Protein AF-A0A7X8VE32-F1 (afdb_monomer_lite)

Radius of gyration: 10.23 Å; chains: 1; bounding box: 24×22×21 Å

pLDDT: mean 75.43, std 11.31, range [37.69, 86.88]

Secondary structure (DSSP, 8-state):
---TT--HHHHHHHHT--HHHHHHHHTTSSPPPHHHHHHHHHHHTS-HHHHB-TT-PBP----

Sequence (63 aa):
MNYKGISGAQIARTLGVGEAAVSHWKHGRSYVPEKYRARVAELLGVSVDELFDERGVPKVVEG

Foldseek 3Di:
DPLPPDDLVNLCVVVVHDSVVSVCLQVLVDADDPVSLCVVCVVSVHDSCQQAPPSGRGDPPPD

Structure (mmCIF, N/CA/C/O backbone):
data_AF-A0A7X8VE32-F1
#
_entry.id   AF-A0A7X8VE32-F1
#
loop_
_atom_site.group_PDB
_atom_site.id
_atom_site.type_symbol
_atom_site.label_atom_id
_atom_site.label_alt_id
_atom_site.label_comp_id
_atom_site.label_asym_id
_atom_site.label_entity_id
_atom_site.label_seq_id
_atom_site.pdbx_PDB_ins_code
_atom_site.Cartn_x
_atom_site.Cartn_y
_atom_site.Cartn_z
_atom_site.occupancy
_atom_site.B_iso_or_equiv
_atom_site.auth_seq_id
_atom_site.auth_comp_id
_atom_site.auth_asym_id
_atom_site.auth_atom_id
_atom_site.pdbx_PDB_model_num
ATOM 1 N N . MET A 1 1 ? -0.794 10.786 -0.760 1.00 53.59 1 MET A N 1
ATOM 2 C CA . MET A 1 1 ? -1.073 9.499 -0.078 1.00 53.59 1 MET A CA 1
ATOM 3 C C . MET A 1 1 ? -0.018 9.196 0.990 1.00 53.59 1 MET A C 1
ATOM 5 O O . MET A 1 1 ? 1.004 8.552 0.721 1.00 53.59 1 MET A O 1
ATOM 9 N N . ASN A 1 2 ? -0.245 9.700 2.205 1.00 48.25 2 ASN A N 1
ATOM 10 C CA . ASN A 1 2 ? 0.473 9.250 3.396 1.00 48.25 2 ASN A CA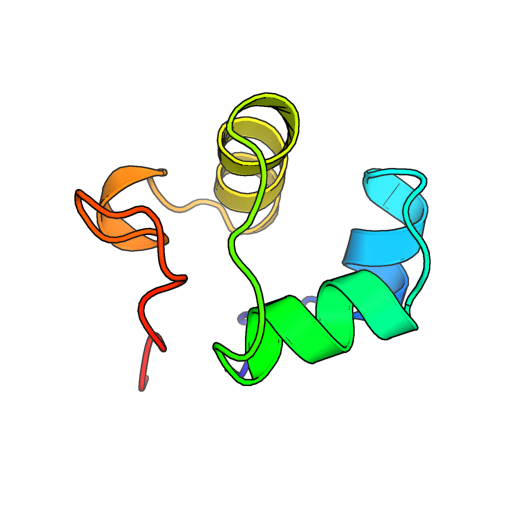 1
ATOM 11 C C . ASN A 1 2 ? -0.323 8.092 3.998 1.00 48.25 2 ASN A C 1
ATOM 13 O O . ASN A 1 2 ? -1.252 8.292 4.768 1.00 48.25 2 ASN A O 1
ATOM 17 N N . TYR A 1 3 ? 0.007 6.870 3.584 1.00 63.00 3 TYR A N 1
ATOM 18 C CA . TYR A 1 3 ? -0.452 5.669 4.272 1.00 63.00 3 TYR A CA 1
ATOM 19 C C . TYR A 1 3 ? 0.026 5.772 5.723 1.00 63.00 3 TYR A C 1
ATOM 21 O O . TYR A 1 3 ? 1.236 5.758 5.947 1.00 63.00 3 TYR A O 1
ATOM 29 N N . LYS A 1 4 ? -0.892 5.978 6.678 1.00 57.44 4 LYS A N 1
ATOM 30 C CA . LYS A 1 4 ? -0.580 6.172 8.103 1.00 57.44 4 LYS A CA 1
ATOM 31 C C . LYS A 1 4 ? 0.442 5.123 8.565 1.00 57.44 4 LYS A C 1
ATOM 33 O O . LYS A 1 4 ? 0.117 3.953 8.706 1.00 57.44 4 LYS A O 1
ATOM 38 N N . GLY A 1 5 ? 1.694 5.543 8.739 1.00 58.41 5 GLY A N 1
ATOM 39 C CA . GLY A 1 5 ? 2.778 4.725 9.292 1.00 58.41 5 GLY A CA 1
ATOM 40 C C . GLY A 1 5 ? 3.422 3.675 8.375 1.00 58.41 5 GLY A C 1
ATOM 41 O O . GLY A 1 5 ? 4.448 3.128 8.766 1.00 58.41 5 GLY A O 1
ATOM 42 N N . ILE A 1 6 ? 2.904 3.407 7.169 1.00 66.88 6 ILE A N 1
ATOM 43 C CA . ILE A 1 6 ? 3.477 2.399 6.260 1.00 66.88 6 ILE A CA 1
ATOM 44 C C . ILE A 1 6 ? 4.117 3.062 5.031 1.00 66.88 6 ILE A C 1
ATOM 46 O O . ILE A 1 6 ? 3.469 3.714 4.207 1.00 66.88 6 ILE A O 1
ATOM 50 N N . SER A 1 7 ? 5.420 2.839 4.865 1.00 76.12 7 SER A N 1
ATOM 51 C CA . SER A 1 7 ? 6.174 3.306 3.698 1.00 76.12 7 SER A CA 1
ATOM 52 C C . SER A 1 7 ? 5.819 2.521 2.433 1.00 76.12 7 SER A C 1
ATOM 54 O O . SER A 1 7 ? 5.568 1.318 2.476 1.00 76.12 7 SER A O 1
ATOM 56 N N . GLY A 1 8 ? 5.871 3.183 1.270 1.00 75.94 8 GLY A N 1
ATOM 57 C CA . GLY A 1 8 ? 5.616 2.533 -0.026 1.00 75.94 8 GLY A CA 1
ATOM 58 C C . GLY A 1 8 ? 6.539 1.335 -0.288 1.00 75.94 8 GLY A C 1
ATOM 59 O O . GLY A 1 8 ? 6.094 0.328 -0.828 1.00 75.94 8 GLY A O 1
ATOM 60 N N . ALA A 1 9 ? 7.779 1.406 0.201 1.00 81.62 9 ALA A N 1
ATOM 61 C CA . ALA A 1 9 ? 8.742 0.307 0.191 1.00 81.62 9 ALA A CA 1
ATOM 62 C C . ALA A 1 9 ? 8.272 -0.923 0.988 1.00 81.62 9 ALA A C 1
ATOM 64 O O . ALA A 1 9 ? 8.498 -2.064 0.591 1.00 81.62 9 ALA A O 1
ATOM 65 N N . GLN A 1 10 ? 7.585 -0.706 2.112 1.00 82.19 10 GLN A N 1
ATOM 66 C CA . GLN A 1 10 ? 7.073 -1.787 2.946 1.00 82.19 10 GLN A CA 1
ATOM 67 C C . GLN A 1 10 ? 5.882 -2.471 2.265 1.00 82.19 10 GLN A C 1
ATOM 69 O O . GLN A 1 10 ? 5.843 -3.694 2.201 1.00 82.19 10 GLN A O 1
ATOM 74 N N . ILE A 1 11 ? 4.979 -1.694 1.656 1.00 81.19 11 ILE A N 1
ATOM 75 C CA . ILE A 1 11 ? 3.885 -2.224 0.824 1.00 81.19 11 ILE A CA 1
ATOM 76 C C . ILE A 1 11 ? 4.454 -3.026 -0.350 1.00 81.19 11 ILE A C 1
ATOM 78 O O . ILE A 1 11 ? 4.020 -4.146 -0.599 1.00 81.19 11 ILE A O 1
ATOM 82 N N . ALA A 1 12 ? 5.462 -2.486 -1.040 1.00 86.69 12 ALA A N 1
ATOM 83 C CA . ALA A 1 12 ? 6.138 -3.157 -2.146 1.00 86.69 12 ALA A CA 1
AT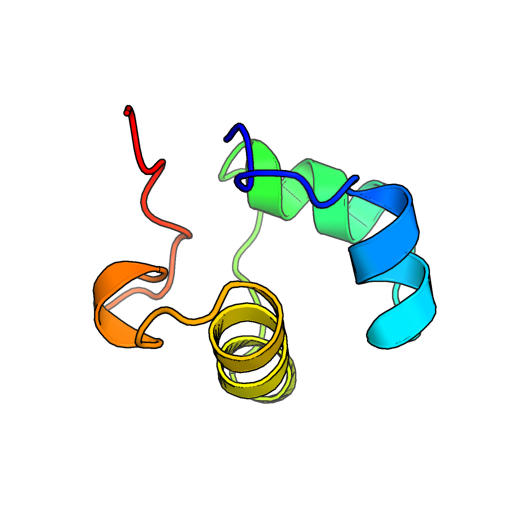OM 84 C C . ALA A 1 12 ? 6.685 -4.527 -1.719 1.00 86.69 12 ALA A C 1
ATOM 86 O O . ALA A 1 12 ? 6.365 -5.545 -2.333 1.00 86.69 12 ALA A O 1
ATOM 87 N N . ARG A 1 13 ? 7.422 -4.567 -0.601 1.00 86.69 13 ARG A N 1
ATOM 88 C CA . ARG A 1 13 ? 7.949 -5.805 -0.016 1.00 86.69 13 ARG A CA 1
ATOM 89 C C . ARG A 1 13 ? 6.858 -6.792 0.381 1.00 86.69 13 ARG A C 1
ATOM 91 O O . ARG A 1 13 ? 6.969 -7.964 0.041 1.00 86.69 13 ARG A O 1
ATOM 98 N N . THR A 1 14 ? 5.816 -6.347 1.080 1.00 84.81 14 THR A N 1
ATOM 99 C CA . THR A 1 14 ? 4.761 -7.247 1.564 1.00 84.81 14 THR A CA 1
ATOM 100 C C . THR A 1 14 ? 3.917 -7.821 0.429 1.00 84.81 14 THR A C 1
ATOM 102 O O . THR A 1 14 ? 3.500 -8.975 0.492 1.00 84.81 14 THR A O 1
ATOM 105 N N . LEU A 1 15 ? 3.668 -7.040 -0.621 1.00 82.94 15 LEU A N 1
ATOM 106 C CA . LEU A 1 15 ? 2.900 -7.492 -1.781 1.00 82.94 15 LEU A CA 1
ATOM 107 C C . LEU A 1 15 ? 3.755 -8.205 -2.837 1.00 82.94 15 LEU A C 1
ATOM 109 O O . LEU A 1 15 ? 3.200 -8.762 -3.786 1.00 82.94 15 LEU A O 1
ATOM 113 N N . GLY A 1 16 ? 5.084 -8.151 -2.713 1.00 86.50 16 GLY A N 1
ATOM 114 C CA . GLY A 1 16 ? 6.013 -8.643 -3.730 1.00 86.50 16 GLY A CA 1
ATOM 115 C C . GLY A 1 16 ? 5.925 -7.865 -5.047 1.00 86.50 16 GLY A C 1
ATOM 116 O O . GLY A 1 16 ? 6.082 -8.4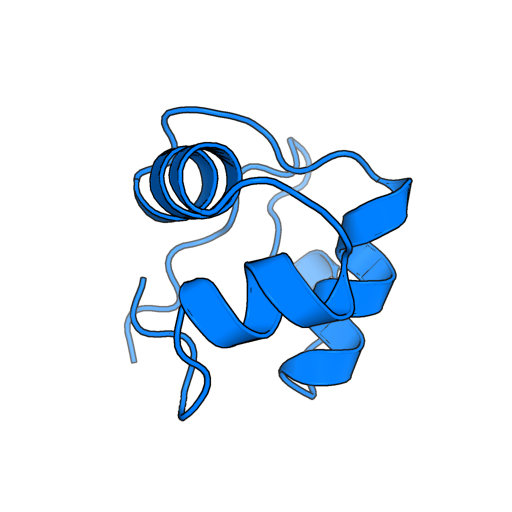48 -6.116 1.00 86.50 16 GLY A O 1
ATOM 117 N N . VAL A 1 17 ? 5.624 -6.566 -4.989 1.00 86.88 17 VAL A N 1
ATOM 118 C CA . VAL A 1 17 ? 5.545 -5.685 -6.166 1.00 86.88 17 VAL A CA 1
ATOM 119 C C . VAL A 1 17 ? 6.689 -4.679 -6.161 1.00 86.88 17 VAL A C 1
ATOM 121 O O . VAL A 1 17 ? 7.278 -4.398 -5.122 1.00 86.88 17 VAL A O 1
ATOM 124 N N . GLY A 1 18 ? 7.008 -4.108 -7.323 1.00 86.88 18 GLY A N 1
ATOM 125 C CA . GLY A 1 18 ? 8.040 -3.076 -7.414 1.00 86.88 18 GLY A CA 1
ATOM 126 C C . GLY A 1 18 ? 7.631 -1.773 -6.720 1.00 86.88 18 GLY A C 1
ATOM 127 O O . GLY A 1 18 ? 6.477 -1.348 -6.797 1.00 86.88 18 GLY A O 1
ATOM 128 N N . GLU A 1 19 ? 8.593 -1.084 -6.106 1.00 84.12 19 GLU A N 1
ATOM 129 C CA . GLU A 1 19 ? 8.374 0.218 -5.454 1.00 84.12 19 GLU A CA 1
ATOM 130 C C . GLU A 1 19 ? 7.817 1.271 -6.421 1.00 84.12 19 GLU A C 1
ATOM 132 O O . GLU A 1 19 ? 6.965 2.076 -6.045 1.00 84.12 19 GLU A O 1
ATOM 137 N N . ALA A 1 20 ? 8.225 1.216 -7.693 1.00 84.88 20 ALA A N 1
ATOM 138 C CA . ALA A 1 20 ? 7.688 2.068 -8.749 1.00 84.88 20 ALA A CA 1
ATOM 139 C C . ALA A 1 20 ? 6.179 1.853 -8.967 1.00 84.88 20 ALA A C 1
ATOM 141 O O . ALA A 1 20 ? 5.452 2.826 -9.162 1.00 84.88 20 ALA A O 1
ATOM 142 N N . ALA A 1 21 ? 5.694 0.608 -8.867 1.00 84.50 21 ALA A N 1
ATOM 143 C CA . ALA A 1 21 ? 4.268 0.300 -8.975 1.00 84.50 21 ALA A CA 1
ATOM 144 C C . ALA A 1 21 ? 3.492 0.919 -7.807 1.00 84.50 21 ALA A C 1
ATOM 146 O O . ALA A 1 21 ? 2.509 1.623 -8.027 1.00 84.50 21 ALA A O 1
ATOM 147 N N . VAL A 1 22 ? 3.992 0.758 -6.576 1.00 83.12 22 VAL A N 1
ATOM 148 C CA . VAL A 1 22 ? 3.391 1.386 -5.388 1.00 83.12 22 VAL A CA 1
ATOM 149 C C . VAL A 1 22 ? 3.408 2.908 -5.492 1.00 83.12 22 VAL A C 1
ATOM 151 O O . VAL A 1 22 ? 2.439 3.567 -5.119 1.00 83.12 22 VAL A O 1
ATOM 154 N N . SER A 1 23 ? 4.485 3.480 -6.027 1.00 81.31 23 SER A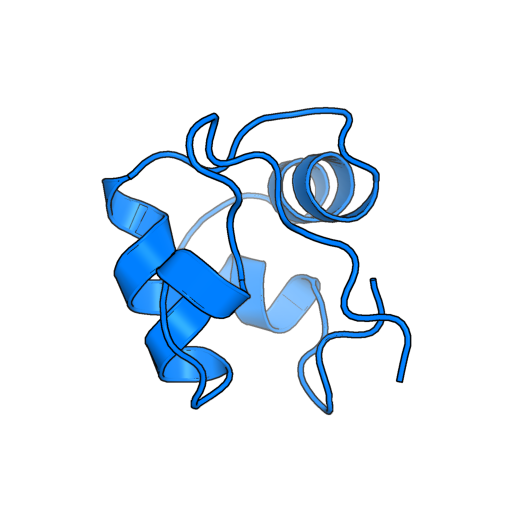 N 1
ATOM 155 C CA . SER A 1 23 ? 4.586 4.916 -6.260 1.00 81.31 23 SER A CA 1
ATOM 156 C C . SER A 1 23 ? 3.549 5.380 -7.287 1.00 81.31 23 SER A C 1
ATOM 158 O O . SER A 1 23 ? 2.818 6.332 -7.032 1.00 81.31 23 SER A O 1
ATOM 160 N N . HIS A 1 24 ? 3.382 4.676 -8.406 1.00 82.44 24 HIS A N 1
ATOM 161 C CA . HIS A 1 24 ? 2.319 4.967 -9.372 1.00 82.44 24 HIS A CA 1
ATOM 162 C C . HIS A 1 24 ? 0.918 4.899 -8.758 1.00 82.44 24 HIS A C 1
ATOM 164 O O . HIS A 1 24 ? 0.101 5.780 -9.028 1.00 82.44 24 HIS A O 1
ATOM 170 N N . TRP A 1 25 ? 0.658 3.916 -7.896 1.00 82.44 25 TRP A N 1
ATOM 171 C CA . TRP A 1 25 ? -0.600 3.820 -7.158 1.00 82.44 25 TRP A CA 1
ATOM 172 C C . TRP A 1 25 ? -0.801 5.022 -6.235 1.00 82.44 25 TRP A C 1
ATOM 174 O O . TRP A 1 25 ? -1.841 5.666 -6.287 1.00 82.44 25 TRP A O 1
ATOM 184 N N . LYS A 1 26 ? 0.222 5.403 -5.461 1.00 75.56 26 LYS A N 1
ATOM 185 C CA . LYS A 1 26 ? 0.172 6.566 -4.556 1.00 75.56 26 LYS A CA 1
ATOM 186 C C . LYS A 1 26 ? -0.149 7.887 -5.249 1.00 75.56 26 LYS A C 1
ATOM 188 O O . LYS A 1 26 ? -0.749 8.760 -4.628 1.00 75.56 26 LYS A O 1
ATOM 193 N N . HIS A 1 27 ? 0.307 8.051 -6.486 1.00 75.12 27 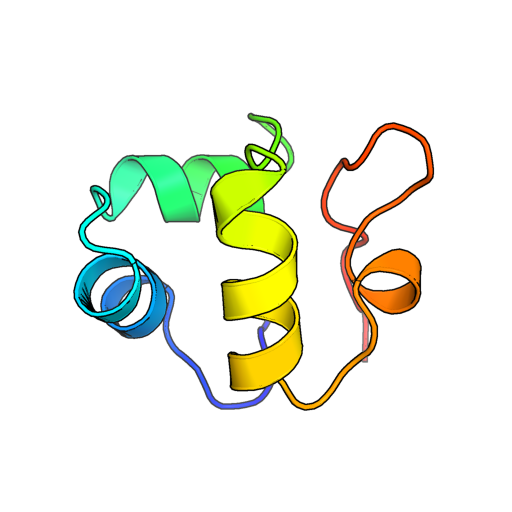HIS A N 1
ATOM 194 C CA . HIS A 1 27 ? 0.086 9.262 -7.276 1.00 75.12 27 HIS A CA 1
ATOM 195 C C . HIS A 1 27 ? -1.177 9.173 -8.144 1.00 75.12 27 HIS A C 1
ATOM 197 O O . HIS A 1 27 ? -1.384 10.040 -8.987 1.00 75.12 27 HIS A O 1
ATOM 203 N N . GLY A 1 28 ? -1.978 8.107 -8.009 1.00 71.06 28 GLY A N 1
ATOM 204 C CA . GLY A 1 28 ? -3.167 7.886 -8.835 1.00 71.06 28 GLY A CA 1
ATOM 205 C C . GLY A 1 28 ? -2.864 7.676 -10.324 1.00 71.06 28 GLY A C 1
ATOM 206 O O . GLY A 1 28 ? -3.776 7.702 -11.143 1.00 71.06 28 GLY A O 1
ATOM 207 N N . ARG A 1 29 ? -1.594 7.454 -10.698 1.00 76.25 29 ARG A N 1
ATOM 208 C CA . ARG A 1 29 ? -1.178 7.202 -12.090 1.00 76.25 29 ARG A CA 1
ATOM 209 C C . ARG A 1 29 ? -1.462 5.774 -12.541 1.00 76.25 29 ARG A C 1
ATOM 211 O O . ARG A 1 29 ? -1.371 5.468 -13.726 1.00 76.25 29 ARG A O 1
ATOM 218 N N . SER A 1 30 ? -1.739 4.867 -11.610 1.00 75.75 30 SER A N 1
ATOM 219 C CA . SER A 1 30 ? -2.135 3.498 -11.927 1.00 75.75 30 SER A CA 1
ATOM 220 C C . SER A 1 30 ? -3.123 2.959 -10.906 1.00 75.75 30 SER A C 1
ATOM 222 O O . SER A 1 30 ? -3.098 3.315 -9.730 1.00 75.75 30 SER A O 1
ATOM 224 N N . TYR A 1 31 ? -3.964 2.056 -11.387 1.00 76.56 31 TYR A N 1
ATOM 225 C CA . TYR A 1 31 ? -4.932 1.302 -10.606 1.00 76.56 31 TYR A CA 1
ATOM 226 C C . TYR A 1 31 ? -4.251 0.186 -9.804 1.00 76.56 31 TYR A C 1
ATOM 228 O O . TYR A 1 31 ? -3.314 -0.453 -10.296 1.00 76.56 31 TYR A O 1
ATOM 236 N N . VAL A 1 32 ? -4.742 -0.078 -8.588 1.00 80.31 32 VAL A N 1
ATOM 237 C CA . VAL A 1 32 ? -4.293 -1.222 -7.782 1.00 80.31 32 VAL A CA 1
ATOM 238 C C . VAL A 1 32 ? -5.121 -2.456 -8.148 1.00 80.31 32 VAL A C 1
ATOM 240 O O . VAL A 1 32 ? -6.340 -2.436 -7.942 1.00 80.31 32 VAL A O 1
ATOM 243 N N . PRO A 1 33 ? -4.490 -3.537 -8.648 1.00 81.31 33 PRO A N 1
ATOM 244 C CA . PRO A 1 33 ? -5.166 -4.795 -8.956 1.00 81.31 33 PRO A CA 1
ATOM 245 C C . PRO A 1 33 ? -5.972 -5.321 -7.767 1.00 81.31 33 PRO A C 1
ATOM 247 O O . PRO A 1 33 ? -5.470 -5.300 -6.644 1.00 81.31 33 PRO A O 1
ATOM 250 N N . GLU A 1 34 ? -7.165 -5.869 -8.010 1.00 80.88 34 GLU A N 1
ATOM 251 C CA . GLU A 1 34 ? -8.063 -6.376 -6.956 1.00 80.88 34 GLU A CA 1
ATOM 252 C C . GLU A 1 34 ? -7.382 -7.357 -5.998 1.00 80.88 34 GLU A C 1
ATOM 254 O O . GLU A 1 34 ? -7.533 -7.238 -4.783 1.00 80.88 34 GLU A O 1
ATOM 259 N N . LYS A 1 35 ? -6.510 -8.226 -6.528 1.00 83.94 35 LYS A N 1
ATOM 260 C CA . LYS A 1 35 ? -5.693 -9.165 -5.740 1.00 83.94 35 LYS A CA 1
ATOM 261 C C . LYS A 1 35 ? -4.836 -8.512 -4.648 1.00 83.94 35 LYS A C 1
ATOM 263 O O . LYS A 1 35 ? -4.484 -9.172 -3.676 1.00 83.94 35 LYS A O 1
ATOM 268 N N . TYR A 1 36 ? -4.470 -7.242 -4.812 1.00 84.38 36 TYR A N 1
ATOM 269 C CA . TYR A 1 36 ? -3.656 -6.501 -3.851 1.00 84.38 36 TYR A CA 1
ATOM 270 C C . TYR A 1 36 ? -4.488 -5.572 -2.970 1.00 84.38 36 TYR A C 1
ATOM 272 O O . TYR A 1 36 ? -4.023 -5.207 -1.898 1.00 84.38 36 TYR A O 1
ATOM 280 N N . ARG A 1 37 ? -5.715 -5.221 -3.364 1.00 83.69 37 ARG A N 1
ATOM 281 C CA . ARG A 1 37 ? -6.548 -4.274 -2.611 1.00 83.69 37 ARG A CA 1
ATOM 282 C C . ARG A 1 37 ? -6.844 -4.748 -1.203 1.00 83.69 37 ARG A C 1
ATOM 284 O O . ARG A 1 37 ? -6.584 -4.005 -0.266 1.00 83.69 37 ARG A O 1
ATOM 291 N N . ALA A 1 38 ? -7.323 -5.986 -1.069 1.00 83.94 38 ALA A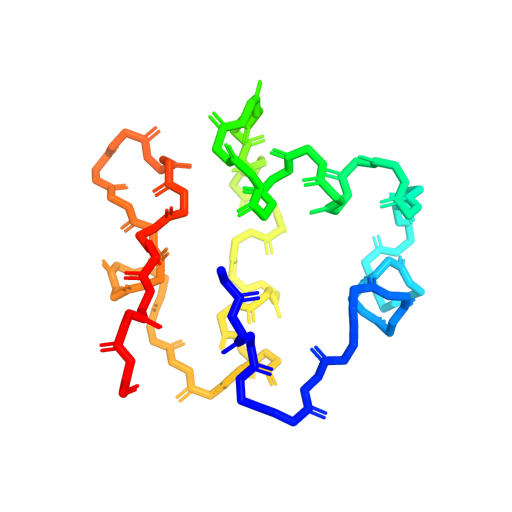 N 1
ATOM 292 C CA . ALA A 1 38 ? -7.614 -6.590 0.229 1.00 83.94 38 ALA A CA 1
ATOM 293 C C . ALA A 1 38 ? -6.371 -6.575 1.124 1.00 83.94 38 ALA A C 1
ATOM 295 O O . ALA A 1 38 ? -6.407 -6.065 2.233 1.00 83.94 38 ALA A O 1
ATOM 296 N N . ARG A 1 39 ? -5.232 -7.002 0.575 1.00 85.44 39 ARG A N 1
ATOM 297 C CA . ARG A 1 39 ? -3.951 -7.057 1.286 1.00 85.44 39 ARG A CA 1
ATOM 298 C C . ARG A 1 39 ? -3.470 -5.679 1.758 1.00 85.44 39 ARG A C 1
ATOM 300 O O . ARG A 1 39 ? -2.936 -5.555 2.854 1.00 85.44 39 ARG A O 1
ATOM 307 N N . VAL A 1 40 ? -3.617 -4.646 0.922 1.00 81.12 40 VAL A N 1
ATOM 308 C CA . VAL A 1 40 ? -3.239 -3.266 1.274 1.00 81.12 40 VAL A CA 1
ATOM 309 C C . VAL A 1 40 ? -4.199 -2.694 2.315 1.00 81.12 40 VAL A C 1
ATOM 311 O O . VAL A 1 40 ? -3.748 -2.036 3.245 1.00 81.12 40 VAL A O 1
ATOM 314 N N . ALA A 1 41 ? -5.496 -2.963 2.183 1.00 82.62 41 ALA A N 1
ATOM 315 C CA . ALA A 1 41 ? -6.515 -2.540 3.136 1.00 82.62 41 ALA A CA 1
ATOM 316 C C . ALA A 1 41 ? -6.280 -3.172 4.521 1.00 82.62 41 ALA A C 1
ATOM 318 O O . ALA A 1 41 ? -6.192 -2.452 5.512 1.00 82.62 41 ALA A O 1
ATOM 319 N N . GLU A 1 42 ? -6.020 -4.484 4.569 1.00 84.50 42 GLU A N 1
ATOM 320 C CA . GLU A 1 42 ? -5.632 -5.205 5.789 1.00 84.50 42 GLU A CA 1
ATOM 321 C C . GLU A 1 42 ? -4.362 -4.628 6.427 1.00 84.50 42 GLU A C 1
ATOM 323 O O . GLU A 1 42 ? -4.328 -4.399 7.633 1.00 84.50 42 GLU A O 1
ATOM 328 N N . LEU A 1 43 ? -3.330 -4.336 5.625 1.00 79.38 43 LEU A N 1
ATOM 329 C CA . LEU A 1 43 ? -2.086 -3.730 6.117 1.00 79.38 43 LEU A CA 1
ATOM 330 C C . LEU A 1 43 ? -2.298 -2.360 6.760 1.00 79.38 43 LEU A C 1
ATOM 332 O O . LEU A 1 43 ? -1.562 -1.984 7.668 1.00 79.38 43 LEU A O 1
ATOM 336 N N . LEU A 1 44 ? -3.268 -1.605 6.260 1.00 76.50 44 LEU A N 1
ATOM 337 C CA . LEU A 1 44 ? -3.582 -0.263 6.734 1.00 76.50 44 LEU A CA 1
ATOM 338 C C . LEU A 1 44 ? -4.662 -0.261 7.820 1.00 76.50 44 LEU A C 1
ATOM 340 O O . LEU A 1 44 ? -4.922 0.793 8.395 1.00 76.50 44 LEU A O 1
ATOM 344 N N . GLY A 1 45 ? -5.274 -1.416 8.103 1.00 79.12 45 GLY A N 1
ATOM 345 C CA . GLY A 1 45 ? -6.385 -1.540 9.042 1.00 79.12 45 GLY A CA 1
ATOM 346 C C . GLY A 1 45 ? -7.637 -0.777 8.603 1.00 79.12 45 GLY A C 1
ATOM 347 O O . GLY A 1 45 ? -8.402 -0.337 9.455 1.00 79.12 45 GLY A O 1
ATOM 348 N N . VAL A 1 46 ? -7.823 -0.582 7.296 1.00 82.44 46 VAL A N 1
ATOM 349 C CA . VAL A 1 46 ? -8.990 0.101 6.711 1.00 82.44 46 VAL A CA 1
ATOM 350 C C . VAL A 1 46 ? -9.732 -0.839 5.771 1.00 82.44 46 VAL A C 1
ATOM 352 O O . VAL A 1 46 ? -9.198 -1.868 5.359 1.00 82.44 46 VAL A O 1
ATOM 355 N N . SER A 1 47 ? -10.956 -0.484 5.391 1.00 81.69 47 SER A N 1
ATOM 356 C CA . SER A 1 47 ? -11.710 -1.254 4.401 1.00 81.69 47 SER A CA 1
ATOM 357 C C . SER A 1 47 ? -11.225 -0.970 2.976 1.00 81.69 47 SER A C 1
ATOM 359 O O . SER A 1 47 ? -10.791 0.136 2.655 1.00 81.69 47 SER A O 1
ATOM 361 N N . VAL A 1 48 ? -11.346 -1.957 2.082 1.00 80.31 48 VAL A N 1
ATOM 362 C CA . VAL A 1 48 ? -11.038 -1.788 0.648 1.00 80.31 48 VAL A CA 1
ATOM 363 C C . VAL A 1 48 ? -11.843 -0.638 0.036 1.00 80.31 48 VAL A C 1
ATOM 365 O O . VAL A 1 48 ? -11.287 0.117 -0.746 1.00 80.31 48 VAL A O 1
ATOM 368 N N . ASP A 1 49 ? -13.108 -0.481 0.423 1.00 78.12 49 ASP A N 1
ATOM 369 C CA . ASP A 1 49 ? -14.016 0.574 -0.062 1.00 78.12 49 ASP A CA 1
ATOM 370 C C . ASP A 1 49 ? -13.647 1.993 0.428 1.00 78.12 49 ASP A C 1
ATOM 372 O O . ASP A 1 49 ? -13.822 3.001 -0.265 1.00 78.12 49 ASP A O 1
ATOM 376 N N . GLU A 1 50 ? -13.055 2.074 1.622 1.00 75.44 50 GLU A N 1
ATOM 377 C CA . GLU A 1 50 ? -12.526 3.331 2.159 1.00 75.44 50 GLU A CA 1
ATOM 378 C C . GLU A 1 50 ? -11.213 3.716 1.473 1.00 75.44 50 GLU A C 1
ATOM 380 O O . GLU A 1 50 ? -10.933 4.892 1.244 1.00 75.44 50 GLU A O 1
ATOM 385 N N . LEU A 1 51 ? -10.406 2.715 1.123 1.00 76.50 51 LEU A N 1
ATOM 386 C CA . LEU A 1 51 ? -9.088 2.907 0.535 1.00 76.50 51 LEU A CA 1
ATOM 387 C C . LEU A 1 51 ? -9.122 3.099 -0.983 1.00 76.50 51 LEU A C 1
ATOM 389 O O . LEU A 1 51 ? -8.281 3.800 -1.548 1.00 76.50 51 LEU A O 1
ATOM 393 N N . PHE A 1 52 ? -10.067 2.455 -1.654 1.00 78.12 52 PHE A N 1
ATOM 394 C CA . PHE A 1 52 ? -10.217 2.443 -3.098 1.00 78.12 52 PHE A CA 1
ATOM 395 C C . PHE A 1 52 ? -11.623 2.897 -3.467 1.00 78.12 52 PHE A C 1
ATOM 397 O O . PHE A 1 52 ? -12.600 2.526 -2.837 1.00 78.12 52 PHE A O 1
ATOM 404 N N . ASP A 1 53 ? -11.724 3.695 -4.519 1.00 75.69 53 ASP A N 1
ATOM 405 C CA . ASP A 1 53 ? -13.008 4.089 -5.091 1.00 75.69 53 ASP A CA 1
ATOM 406 C C . ASP A 1 53 ? -13.695 2.918 -5.822 1.00 75.69 53 ASP A C 1
ATOM 408 O O . ASP A 1 53 ? -13.086 1.868 -6.023 1.00 75.69 53 ASP A O 1
ATOM 412 N N . GLU A 1 54 ? -14.930 3.076 -6.303 1.00 70.31 54 GLU A N 1
ATOM 413 C CA . GLU A 1 54 ? -15.632 2.021 -7.069 1.00 70.31 54 GLU A CA 1
ATOM 414 C C . GLU A 1 54 ? -14.858 1.647 -8.348 1.00 70.31 54 GLU A C 1
ATOM 416 O O . GLU A 1 54 ? -14.865 0.516 -8.834 1.00 70.31 54 GLU A O 1
ATOM 421 N N . ARG A 1 55 ? -14.068 2.600 -8.849 1.00 67.50 55 ARG A N 1
ATOM 422 C CA . ARG A 1 55 ? -13.137 2.449 -9.978 1.00 67.50 55 ARG A CA 1
ATOM 423 C C . ARG A 1 55 ? -11.787 1.847 -9.562 1.00 67.50 55 ARG A C 1
ATOM 425 O O . ARG A 1 55 ? -10.862 1.811 -10.363 1.00 67.50 55 ARG A O 1
ATOM 432 N N . GLY A 1 56 ? -11.663 1.458 -8.291 1.00 65.88 56 GLY A N 1
ATOM 433 C CA . GLY A 1 56 ? -10.492 1.387 -7.409 1.00 65.88 56 GLY A CA 1
ATOM 434 C C . GLY A 1 56 ? -9.207 2.058 -7.845 1.00 65.88 56 GLY A C 1
ATOM 435 O O . GLY A 1 56 ? -8.107 1.495 -7.845 1.00 65.88 56 GLY A O 1
ATOM 436 N N . VAL A 1 57 ? -9.400 3.343 -8.100 1.00 69.19 57 VAL A N 1
ATOM 437 C CA . VAL A 1 57 ? -8.396 4.360 -7.859 1.00 69.19 57 VAL A CA 1
ATOM 438 C C . VAL A 1 57 ? -8.220 4.474 -6.342 1.00 69.19 57 VAL A C 1
ATOM 440 O O . VAL A 1 57 ? -9.221 4.557 -5.629 1.00 69.19 57 VAL A O 1
ATOM 443 N N . PRO A 1 58 ? -6.986 4.444 -5.824 1.00 69.06 58 PRO A N 1
ATOM 444 C CA . PRO A 1 58 ? -6.744 4.692 -4.411 1.00 69.06 58 PRO A CA 1
ATOM 445 C C . PRO A 1 58 ? -7.249 6.092 -4.029 1.00 69.06 58 PRO A C 1
ATOM 447 O O . PRO A 1 58 ? -6.753 7.093 -4.552 1.00 69.06 58 PRO A O 1
ATOM 450 N N . LYS A 1 59 ? -8.236 6.164 -3.129 1.00 67.56 59 LYS A N 1
ATOM 451 C CA . LYS A 1 59 ? -8.705 7.425 -2.552 1.00 67.56 59 LYS A CA 1
ATOM 452 C C . LYS A 1 59 ? -7.563 7.966 -1.710 1.00 67.56 59 LYS A C 1
ATOM 454 O O . LYS A 1 59 ? -7.098 7.307 -0.780 1.00 67.56 59 LYS A O 1
ATOM 459 N N . VAL A 1 60 ? -7.051 9.143 -2.062 1.00 58.81 60 VAL A N 1
ATOM 460 C CA . VAL A 1 60 ? -6.086 9.829 -1.206 1.00 58.81 60 VAL A CA 1
ATOM 461 C C . VAL A 1 60 ? -6.824 10.122 0.095 1.00 58.81 60 VAL A C 1
ATOM 463 O O . VAL A 1 60 ? -7.651 11.023 0.147 1.00 58.81 60 VAL A O 1
ATOM 466 N N . VAL A 1 61 ? -6.575 9.311 1.122 1.00 51.59 61 VAL A N 1
ATOM 467 C CA . VAL A 1 61 ? -6.984 9.615 2.492 1.00 51.59 61 VAL A CA 1
ATOM 468 C C . VAL A 1 61 ? -6.140 10.815 2.915 1.00 51.59 61 VAL A C 1
ATOM 470 O O . VAL A 1 61 ? -5.003 10.668 3.365 1.00 51.59 61 VAL A O 1
ATOM 473 N N . GLU A 1 62 ? -6.646 12.007 2.606 1.00 40.12 62 GLU A N 1
ATOM 474 C CA . GLU A 1 62 ? -6.237 13.258 3.233 1.00 40.12 62 GLU A CA 1
ATOM 475 C C . GLU A 1 62 ? -6.714 13.143 4.685 1.00 40.12 62 GLU A C 1
ATOM 477 O O . GLU A 1 62 ? -7.915 13.088 4.952 1.00 40.12 62 GLU A O 1
ATOM 482 N N . GLY A 1 63 ? -5.764 12.963 5.598 1.00 37.69 63 GLY A N 1
ATOM 483 C CA . GLY A 1 63 ? -5.985 13.044 7.038 1.00 37.69 63 GLY A CA 1
ATOM 484 C C . GLY A 1 63 ? -5.402 14.339 7.560 1.00 37.69 63 GLY A C 1
ATOM 485 O O . GLY A 1 63 ? -4.314 14.706 7.059 1.00 37.69 63 GLY A O 1
#